Protein AF-A0A0M0T3Y9-F1 (afdb_monomer_lite)

Radius of gyration: 12.48 Å; chains: 1; bounding box: 29×25×34 Å

Secondary structure (DSSP, 8-state):
-EEEEEEEEEETTEEEEEEEEEEE-SSHHHHHHHHHHHHGGGSSS---EEEEEETTEEEEEEEE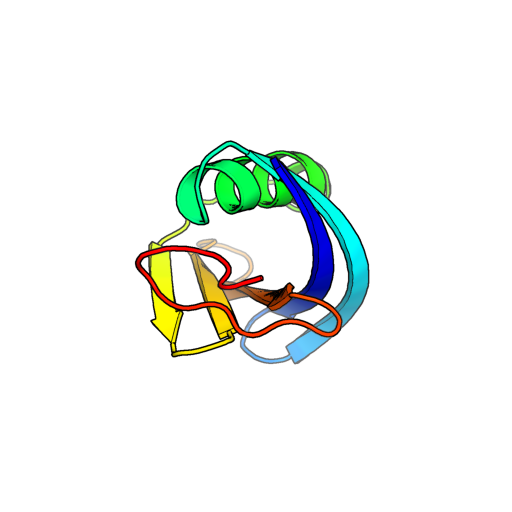TTTEEEEEEEEESSSEEETTEEE-

pLDD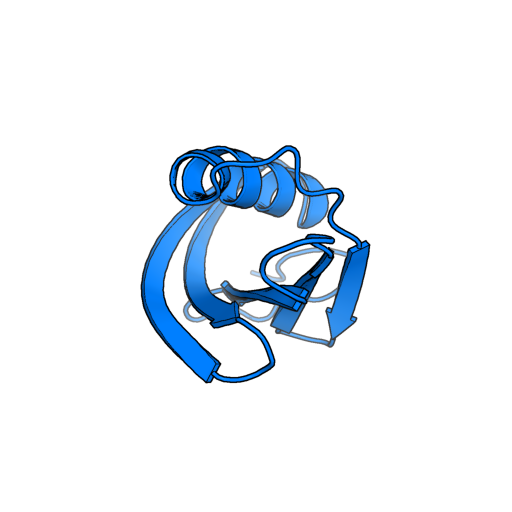T: mean 76.2, std 10.01, range [52.72, 91.0]

Sequence (88 aa):
MKQMMHYVLSNDGNEFERGKIEAIGESVYEMTEYVVERLTSHFGHRLEFDFVDVSNEWTFVAEDEEEGSHTIRFAPEGIHADKFGIEE

Foldseek 3Di:
DKFKKWKWKDFPNHTDDIDIDIFDDPFPVRSVVRVCVVCCVVPPDDFDWDWDWDWQKIKTWGADPVRGIMMMIMGTPPFTAGRGHTDD

Structure (mmCIF, N/CA/C/O backbone):
data_AF-A0A0M0T3Y9-F1
#
_entry.id   AF-A0A0M0T3Y9-F1
#
loop_
_atom_site.group_PDB
_atom_site.id
_atom_site.type_symbol
_atom_site.label_atom_id
_atom_site.label_alt_id
_atom_site.label_comp_id
_atom_site.label_asym_id
_atom_site.label_entity_id
_atom_site.label_seq_id
_atom_site.pdbx_PDB_ins_code
_atom_site.Cartn_x
_atom_site.Cartn_y
_atom_site.Cartn_z
_atom_site.occupancy
_atom_site.B_iso_or_equiv
_atom_site.auth_seq_id
_atom_site.auth_comp_id
_atom_site.auth_asym_id
_atom_site.auth_atom_id
_atom_site.pdbx_PDB_model_num
ATOM 1 N N . MET A 1 1 ? 12.736 3.485 -9.845 1.00 79.94 1 MET A N 1
ATOM 2 C CA . MET A 1 1 ? 11.797 2.976 -10.873 1.00 79.94 1 MET A CA 1
ATOM 3 C C . MET A 1 1 ? 10.436 3.642 -10.690 1.00 79.94 1 MET A C 1
ATOM 5 O O . MET A 1 1 ? 10.217 4.272 -9.659 1.00 79.94 1 MET A O 1
ATOM 9 N N . LYS A 1 2 ? 9.559 3.589 -11.699 1.00 85.50 2 LYS A N 1
ATOM 10 C CA . LYS A 1 2 ? 8.175 4.073 -11.5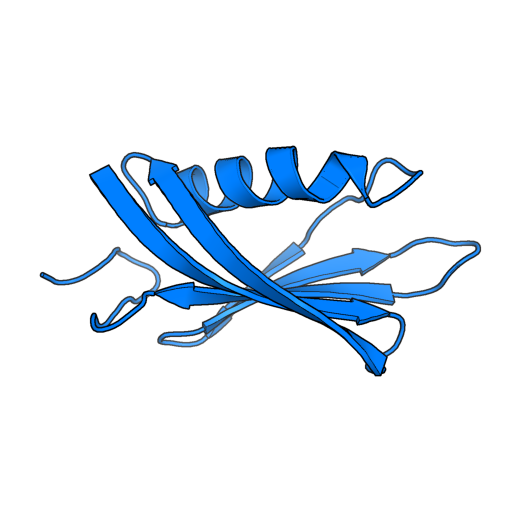98 1.00 85.50 2 LYS A CA 1
ATOM 11 C C . LYS A 1 2 ? 7.233 2.967 -12.044 1.00 85.50 2 LYS A C 1
ATOM 13 O O . LYS A 1 2 ? 7.469 2.407 -13.109 1.00 85.50 2 LYS A O 1
ATOM 18 N N . GLN A 1 3 ? 6.179 2.710 -11.278 1.00 85.00 3 GLN A N 1
ATOM 19 C CA . GLN A 1 3 ? 5.189 1.687 -11.599 1.00 85.00 3 GLN A CA 1
ATOM 20 C C . GLN A 1 3 ? 3.775 2.203 -11.334 1.00 85.00 3 GLN A C 1
ATOM 22 O O . GLN A 1 3 ? 3.514 2.854 -10.324 1.00 85.00 3 GLN A O 1
ATOM 27 N N . MET A 1 4 ? 2.849 1.897 -12.243 1.00 89.81 4 MET A N 1
ATOM 28 C CA . MET A 1 4 ? 1.429 2.112 -11.990 1.00 89.81 4 MET A CA 1
ATOM 29 C C . MET A 1 4 ? 0.904 0.999 -11.086 1.00 89.81 4 MET A C 1
ATOM 31 O O . MET A 1 4 ? 1.086 -0.183 -11.385 1.00 89.81 4 MET A O 1
ATOM 35 N N . MET A 1 5 ? 0.244 1.387 -10.002 1.00 86.00 5 MET A N 1
ATOM 36 C CA . MET A 1 5 ? -0.284 0.491 -8.982 1.00 86.00 5 MET A CA 1
ATOM 37 C C . MET A 1 5 ? -1.800 0.604 -8.932 1.00 86.00 5 MET A C 1
ATOM 39 O O . MET A 1 5 ? -2.342 1.708 -8.937 1.00 86.00 5 MET A O 1
ATOM 43 N N . HIS A 1 6 ? -2.487 -0.523 -8.826 1.00 88.62 6 HIS A N 1
ATOM 44 C CA . HIS A 1 6 ? -3.860 -0.551 -8.341 1.00 88.62 6 HIS A CA 1
ATOM 45 C C . HIS A 1 6 ? -3.847 -0.460 -6.821 1.00 88.62 6 HIS A C 1
ATOM 47 O O . HIS A 1 6 ? -3.008 -1.106 -6.203 1.00 88.62 6 HIS A O 1
ATOM 53 N N . TYR A 1 7 ? -4.775 0.292 -6.227 1.00 87.38 7 TYR A N 1
ATOM 54 C CA . TYR A 1 7 ? -4.974 0.297 -4.779 1.00 87.38 7 TYR A CA 1
ATOM 55 C C . TYR A 1 7 ? -6.439 0.083 -4.398 1.00 87.38 7 TYR A C 1
ATOM 57 O O . TYR A 1 7 ? -7.352 0.441 -5.150 1.00 87.38 7 TYR A O 1
ATOM 65 N N . VAL A 1 8 ? -6.642 -0.470 -3.205 1.00 88.56 8 VAL A N 1
ATOM 66 C CA . VAL A 1 8 ? -7.932 -0.602 -2.528 1.00 88.56 8 VAL A CA 1
ATOM 67 C C . VAL A 1 8 ? -7.762 -0.159 -1.080 1.00 88.56 8 VAL A C 1
ATOM 69 O O . VAL A 1 8 ? -6.871 -0.653 -0.388 1.00 88.56 8 VAL A O 1
ATOM 72 N N . LEU A 1 9 ? -8.623 0.755 -0.634 1.00 87.19 9 LEU A N 1
ATOM 73 C CA . LEU A 1 9 ? -8.729 1.179 0.758 1.00 87.19 9 LEU A CA 1
ATOM 74 C C . LEU A 1 9 ? -9.924 0.500 1.414 1.00 87.19 9 LEU A C 1
ATOM 76 O O . LEU A 1 9 ? -11.035 0.503 0.871 1.00 87.19 9 LEU A O 1
ATOM 80 N N . SER A 1 10 ? -9.697 -0.038 2.604 1.00 86.56 10 SER A N 1
ATOM 81 C CA . SER A 1 10 ? -10.740 -0.623 3.437 1.00 86.56 10 SER A CA 1
ATOM 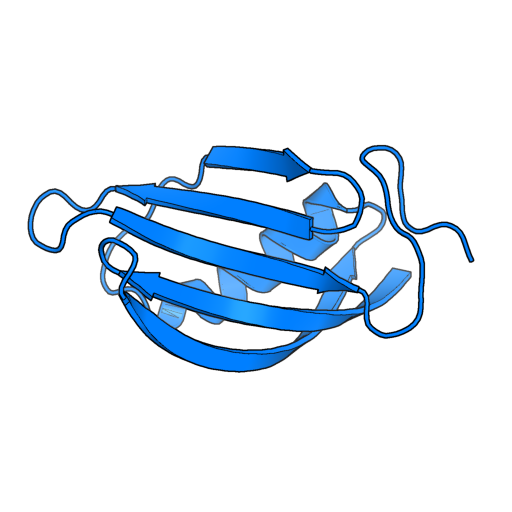82 C C . SER A 1 10 ? -10.611 -0.198 4.894 1.00 86.56 10 SER A C 1
ATOM 84 O O . SER A 1 10 ? -9.507 0.062 5.362 1.00 86.56 10 SER A O 1
ATOM 86 N N . ASN A 1 11 ? -11.738 -0.143 5.597 1.00 86.75 11 ASN A N 1
ATOM 87 C CA . ASN A 1 11 ? -11.825 0.040 7.046 1.00 86.75 11 ASN A CA 1
ATOM 88 C C . ASN A 1 11 ? -12.641 -1.135 7.620 1.00 86.75 11 ASN A C 1
ATOM 90 O O . ASN A 1 11 ? -13.738 -1.422 7.130 1.00 86.75 11 ASN A O 1
ATOM 94 N N . ASP A 1 12 ? -12.064 -1.880 8.563 1.00 84.31 12 ASP A N 1
ATOM 95 C CA . ASP A 1 12 ? -12.630 -3.100 9.155 1.00 84.31 12 ASP A CA 1
ATOM 96 C C . ASP A 1 12 ? -13.137 -4.108 8.105 1.00 84.31 12 ASP A C 1
ATOM 98 O O . ASP A 1 12 ? -14.206 -4.713 8.214 1.00 84.31 12 ASP A O 1
ATOM 102 N N . GLY A 1 13 ? -12.368 -4.257 7.023 1.00 82.62 13 GLY A N 1
ATOM 103 C CA . GLY A 1 13 ? -12.702 -5.127 5.891 1.00 82.62 13 GLY A CA 1
ATOM 104 C C . GLY A 1 13 ? -13.749 -4.565 4.920 1.00 82.62 13 GLY A C 1
ATOM 105 O O . GLY A 1 13 ? -14.034 -5.205 3.908 1.00 82.62 13 GLY A O 1
ATOM 106 N N . ASN A 1 14 ? -14.293 -3.370 5.165 1.00 85.81 14 ASN A N 1
ATOM 107 C CA . ASN A 1 14 ? -15.210 -2.695 4.248 1.00 85.81 14 ASN A CA 1
ATOM 108 C C . ASN A 1 14 ? -14.434 -1.810 3.274 1.00 85.81 14 ASN A C 1
ATOM 110 O O . ASN A 1 14 ? -13.843 -0.806 3.666 1.00 85.81 14 ASN A O 1
ATOM 114 N N . GLU A 1 15 ? -14.450 -2.172 1.994 1.00 89.88 15 GLU A N 1
ATOM 115 C CA . GLU A 1 15 ? -13.842 -1.376 0.927 1.00 89.88 15 GLU A CA 1
ATOM 116 C C . GLU A 1 15 ? -14.642 -0.091 0.686 1.00 89.88 15 GLU A C 1
ATOM 118 O O . GLU A 1 15 ? -15.843 -0.144 0.411 1.00 89.88 15 GLU A O 1
ATOM 123 N N . PHE A 1 16 ? -13.974 1.061 0.741 1.00 87.00 16 PHE A N 1
ATOM 124 C CA . PHE A 1 16 ? -14.613 2.361 0.508 1.00 87.00 16 PHE A CA 1
ATOM 125 C C . PHE A 1 16 ? -13.993 3.140 -0.655 1.00 87.00 16 PHE A C 1
ATOM 127 O O . PHE A 1 16 ? -14.647 4.017 -1.219 1.00 87.00 16 PHE A O 1
ATOM 134 N N . GLU A 1 17 ? -12.770 2.800 -1.069 1.00 87.88 17 GLU A N 1
ATOM 135 C CA . GLU A 1 17 ? -12.106 3.449 -2.196 1.00 87.88 17 GLU A CA 1
ATOM 136 C C . GLU A 1 17 ? -11.240 2.462 -2.980 1.00 87.88 17 GLU A C 1
ATOM 138 O O . GLU A 1 17 ? -10.656 1.531 -2.428 1.00 87.88 17 GLU A O 1
ATOM 143 N N . ARG A 1 18 ? -11.143 2.679 -4.292 1.00 90.94 18 ARG A N 1
ATOM 144 C CA . ARG A 1 18 ? -10.198 1.982 -5.163 1.00 90.94 18 ARG A CA 1
ATOM 145 C C . ARG A 1 18 ? -9.769 2.884 -6.303 1.00 90.94 18 ARG A C 1
ATOM 147 O O . ARG A 1 18 ? -10.575 3.664 -6.816 1.00 90.94 18 ARG A O 1
ATOM 154 N N . GLY A 1 19 ? -8.542 2.710 -6.763 1.00 90.12 19 GLY A N 1
ATOM 155 C CA . GLY A 1 19 ? -8.017 3.538 -7.834 1.00 90.12 19 GLY A CA 1
ATOM 156 C C . GLY A 1 19 ? -6.695 3.046 -8.388 1.00 90.12 19 GLY A C 1
ATOM 157 O O . GLY A 1 19 ? -6.291 1.898 -8.191 1.00 90.12 19 GLY A O 1
ATOM 158 N N . LYS A 1 20 ? -6.050 3.942 -9.130 1.00 91.00 20 LYS A N 1
ATOM 159 C CA . LYS A 1 20 ? -4.703 3.758 -9.655 1.00 91.00 20 LYS A CA 1
ATOM 160 C C . LYS A 1 20 ? -3.808 4.880 -9.154 1.00 91.00 20 LYS A C 1
ATOM 162 O O . LYS A 1 20 ? -4.250 6.027 -9.110 1.00 91.00 20 LYS A O 1
ATOM 167 N N . ILE A 1 21 ? -2.566 4.561 -8.820 1.00 87.69 21 ILE A N 1
ATOM 168 C CA . ILE A 1 21 ? -1.580 5.529 -8.347 1.00 87.69 21 ILE A CA 1
ATOM 169 C C . ILE A 1 21 ? -0.202 5.221 -8.940 1.00 87.69 21 ILE A C 1
ATOM 171 O O . ILE A 1 21 ? 0.207 4.066 -9.022 1.00 87.69 21 ILE A O 1
ATOM 175 N N . GLU A 1 22 ? 0.514 6.258 -9.381 1.00 90.88 22 GLU A N 1
ATOM 176 C CA . GLU A 1 22 ? 1.926 6.124 -9.759 1.00 90.88 22 GLU A CA 1
ATOM 177 C C . GLU A 1 22 ? 2.756 6.006 -8.477 1.00 90.88 22 GLU A C 1
ATOM 179 O O . GLU A 1 22 ? 2.757 6.938 -7.669 1.00 90.88 22 GLU A O 1
ATOM 184 N N . ALA A 1 23 ? 3.455 4.883 -8.316 1.00 86.69 23 ALA A N 1
ATOM 185 C CA . ALA A 1 23 ? 4.417 4.637 -7.252 1.00 86.69 23 ALA A CA 1
ATOM 186 C C . ALA A 1 23 ? 5.846 4.846 -7.767 1.00 86.69 23 ALA A C 1
ATOM 188 O O . ALA A 1 23 ? 6.177 4.458 -8.893 1.00 86.69 23 ALA A O 1
ATOM 189 N N . ILE A 1 24 ? 6.694 5.476 -6.955 1.00 87.31 24 ILE A N 1
ATOM 190 C CA . ILE A 1 24 ? 8.079 5.793 -7.312 1.00 87.31 24 ILE A CA 1
ATOM 191 C C . ILE A 1 24 ? 9.000 5.278 -6.212 1.00 87.31 24 ILE A C 1
ATOM 193 O O . ILE A 1 24 ? 8.801 5.603 -5.051 1.00 87.31 24 ILE A O 1
ATOM 197 N N . GLY A 1 25 ? 10.013 4.503 -6.591 1.00 83.44 25 GLY A N 1
ATOM 198 C CA . GLY A 1 25 ? 10.998 3.948 -5.663 1.00 83.44 25 GLY A CA 1
ATOM 199 C C . GLY A 1 25 ? 11.953 2.988 -6.362 1.00 83.44 25 GLY A C 1
ATOM 200 O O . GLY A 1 25 ? 11.701 2.547 -7.487 1.00 83.44 25 GLY A O 1
ATOM 201 N N . GLU A 1 26 ? 13.091 2.707 -5.747 1.00 78.69 26 GLU A N 1
ATOM 202 C CA . GLU A 1 26 ? 14.086 1.743 -6.230 1.00 78.69 26 GLU A CA 1
ATOM 203 C C . GLU A 1 26 ? 13.760 0.305 -5.804 1.00 78.69 26 GLU A C 1
ATOM 205 O O . GLU A 1 26 ? 14.280 -0.643 -6.386 1.00 78.69 26 GLU A O 1
ATOM 210 N N . SER A 1 27 ? 12.845 0.141 -4.846 1.00 76.50 27 SER A N 1
ATOM 211 C CA . SER A 1 27 ? 12.342 -1.143 -4.360 1.00 76.50 27 SER A CA 1
ATOM 212 C C . SER A 1 27 ? 10.827 -1.104 -4.150 1.00 76.50 27 SER A C 1
ATOM 214 O O . SER A 1 27 ? 10.217 -0.032 -4.131 1.00 76.50 27 SER A O 1
ATOM 216 N N . VAL A 1 28 ? 10.217 -2.278 -3.962 1.00 72.44 28 VAL A N 1
ATOM 217 C CA . VAL A 1 28 ? 8.807 -2.405 -3.552 1.00 72.44 28 VAL A CA 1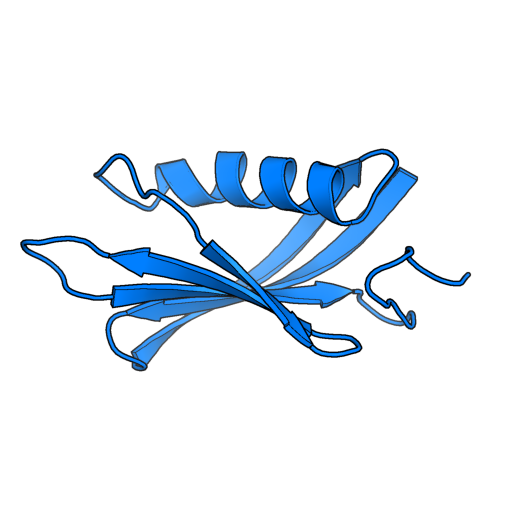
ATOM 218 C C . VAL A 1 28 ? 8.551 -1.611 -2.282 1.00 72.44 28 VAL A C 1
ATOM 220 O O . VAL A 1 28 ? 7.591 -0.855 -2.232 1.00 72.44 28 VAL A O 1
ATOM 223 N N . TYR A 1 29 ? 9.439 -1.729 -1.296 1.00 74.00 29 TYR A N 1
ATOM 224 C CA . TYR A 1 29 ? 9.339 -1.015 -0.028 1.00 74.00 29 TYR A CA 1
ATOM 225 C C . TYR A 1 29 ? 9.314 0.511 -0.221 1.00 74.00 29 TYR A C 1
ATOM 227 O O . TYR A 1 29 ? 8.432 1.181 0.301 1.00 74.00 29 TYR A O 1
ATOM 235 N N . GLU A 1 30 ? 10.197 1.069 -1.051 1.00 79.12 30 GLU A N 1
ATOM 236 C CA . GLU A 1 30 ? 10.196 2.518 -1.313 1.00 79.12 30 GLU A CA 1
ATOM 237 C C . GLU A 1 30 ? 8.965 2.977 -2.105 1.00 79.12 30 GLU A C 1
ATOM 239 O O . GLU A 1 30 ? 8.350 3.991 -1.783 1.00 79.12 30 GLU A O 1
ATOM 244 N N . MET A 1 31 ? 8.573 2.216 -3.133 1.00 79.69 31 MET A N 1
ATOM 245 C CA . MET A 1 31 ? 7.352 2.488 -3.905 1.00 79.69 31 MET A CA 1
ATOM 246 C C . MET A 1 31 ? 6.111 2.478 -3.013 1.00 79.69 31 MET A C 1
ATOM 248 O O . MET A 1 31 ? 5.155 3.218 -3.234 1.00 79.69 31 MET A O 1
ATOM 252 N N . THR A 1 32 ? 6.155 1.642 -1.995 1.00 73.75 32 THR A N 1
ATOM 253 C CA . THR A 1 32 ? 5.113 1.477 -1.006 1.00 73.75 32 THR A CA 1
ATOM 254 C C . THR A 1 32 ? 5.058 2.632 -0.019 1.00 73.75 32 THR A C 1
ATOM 256 O O . THR A 1 32 ? 3.992 3.224 0.127 1.00 73.75 32 THR A O 1
ATOM 259 N N . GLU A 1 33 ? 6.181 2.997 0.611 1.00 77.75 33 GLU A N 1
ATOM 260 C CA . GLU A 1 33 ? 6.259 4.176 1.486 1.00 77.75 33 GLU A CA 1
ATOM 261 C C . GLU A 1 33 ? 5.743 5.414 0.750 1.00 77.75 33 GLU A C 1
ATOM 263 O O . GLU A 1 33 ? 4.910 6.154 1.267 1.00 77.75 33 GLU A O 1
ATOM 268 N N . TYR A 1 34 ? 6.133 5.565 -0.515 1.00 84.06 34 TYR A N 1
ATOM 269 C CA . TYR A 1 34 ? 5.675 6.646 -1.374 1.00 84.06 34 TYR A CA 1
ATOM 270 C C . TYR A 1 34 ? 4.152 6.674 -1.593 1.00 84.06 34 TYR A C 1
ATOM 272 O O . TYR A 1 34 ? 3.537 7.744 -1.615 1.00 84.06 34 TYR A O 1
ATOM 280 N N . VAL A 1 35 ? 3.522 5.513 -1.797 1.00 80.00 35 VAL A N 1
ATOM 281 C CA . VAL A 1 35 ? 2.061 5.406 -1.954 1.00 80.00 35 VAL A CA 1
ATOM 282 C C . VAL A 1 35 ? 1.361 5.707 -0.635 1.00 80.00 35 VAL A C 1
ATOM 284 O O . VAL A 1 35 ? 0.406 6.485 -0.620 1.00 80.00 35 VAL A O 1
ATOM 287 N N . VAL A 1 36 ? 1.862 5.145 0.464 1.00 77.12 36 VAL A N 1
ATOM 288 C CA . VAL A 1 36 ? 1.338 5.388 1.807 1.00 77.12 36 VAL A CA 1
ATOM 289 C C . VAL A 1 36 ? 1.394 6.877 2.131 1.00 77.12 36 VAL A C 1
ATOM 291 O O . VAL A 1 36 ? 0.360 7.435 2.462 1.00 77.12 36 VAL A O 1
ATOM 294 N N . GLU A 1 37 ? 2.519 7.565 1.930 1.00 80.19 37 GLU A N 1
ATOM 295 C CA . GLU A 1 37 ? 2.653 9.014 2.165 1.00 80.19 37 GLU A CA 1
ATOM 296 C C . GLU A 1 37 ? 1.656 9.881 1.382 1.00 80.19 37 GLU A C 1
ATOM 298 O O . GLU A 1 37 ? 1.322 10.994 1.791 1.00 80.19 37 GLU A O 1
ATOM 303 N N . ARG A 1 38 ? 1.178 9.407 0.230 1.00 80.94 38 ARG A N 1
ATOM 304 C CA . ARG A 1 38 ? 0.164 10.126 -0.549 1.00 80.94 38 ARG A CA 1
ATOM 305 C C . ARG A 1 38 ? -1.243 9.847 -0.060 1.00 80.94 38 ARG A C 1
ATOM 307 O O . ARG A 1 38 ? -2.073 10.757 -0.029 1.00 80.94 38 ARG A O 1
ATOM 314 N N . LEU A 1 39 ? -1.497 8.605 0.329 1.00 76.62 39 LEU A N 1
ATOM 315 C CA . LEU A 1 39 ? -2.792 8.170 0.830 1.00 76.62 39 LEU A CA 1
ATOM 316 C C . LEU A 1 39 ? -2.991 8.553 2.305 1.00 76.62 39 LEU A C 1
ATOM 318 O O . LEU A 1 39 ? -4.127 8.747 2.708 1.00 76.62 39 LEU A O 1
ATOM 322 N N . THR A 1 40 ? -1.931 8.773 3.090 1.00 70.31 40 THR A N 1
ATOM 323 C CA . THR A 1 40 ? -1.985 9.222 4.499 1.00 70.31 40 THR A CA 1
ATOM 324 C C . THR A 1 40 ? -2.734 10.527 4.681 1.00 70.31 40 THR A C 1
ATOM 326 O O . THR A 1 40 ? -3.363 10.704 5.709 1.00 70.31 40 THR A O 1
ATOM 329 N N . SER A 1 41 ? -2.770 11.414 3.683 1.00 67.19 41 SER A N 1
ATOM 330 C CA . SER A 1 41 ? -3.618 12.614 3.744 1.00 67.19 41 SER A CA 1
ATOM 331 C C . SER A 1 41 ? -5.125 12.315 3.846 1.00 67.19 41 SER A C 1
ATOM 333 O O . SER A 1 41 ? -5.885 13.174 4.291 1.00 67.19 41 SER A O 1
ATOM 335 N N . HIS A 1 42 ? -5.553 11.105 3.471 1.00 65.44 42 HIS A N 1
ATOM 336 C CA . HIS A 1 42 ? -6.923 10.616 3.633 1.00 65.44 42 HIS A CA 1
ATOM 337 C C . HIS A 1 42 ? -7.188 10.025 5.022 1.00 65.44 42 HIS A C 1
ATOM 339 O O . HIS A 1 42 ? -8.347 9.841 5.387 1.00 65.44 42 HIS A O 1
ATOM 345 N N . PHE A 1 43 ? -6.141 9.738 5.793 1.00 66.12 43 PHE A N 1
ATOM 346 C CA . PHE A 1 43 ? -6.240 9.149 7.118 1.00 66.12 43 PHE A CA 1
ATOM 347 C C . PHE A 1 43 ? -5.887 10.223 8.154 1.00 66.12 43 PHE A C 1
ATOM 349 O O . PHE A 1 43 ? -4.783 10.759 8.170 1.00 66.12 43 PHE A O 1
ATOM 356 N N . GLY A 1 44 ? -6.852 10.604 8.995 1.00 55.22 44 GLY A N 1
ATOM 357 C CA . GLY A 1 44 ? -6.709 11.735 9.924 1.00 55.22 44 GLY A CA 1
ATOM 358 C C . GLY A 1 44 ? -5.626 11.553 10.995 1.00 55.22 44 GLY A C 1
ATOM 359 O O . GLY A 1 44 ? -5.210 12.534 11.618 1.00 55.22 44 GLY A O 1
ATOM 360 N N . HIS A 1 45 ? -5.144 10.323 11.184 1.00 58.38 45 HIS A N 1
ATOM 361 C CA . HIS A 1 45 ? -4.250 9.930 12.264 1.00 58.38 45 HIS A CA 1
ATOM 362 C C . HIS A 1 45 ? -2.939 9.324 11.758 1.00 58.38 45 HIS A C 1
ATOM 364 O O . HIS A 1 45 ? -2.783 8.929 10.602 1.00 58.38 45 HIS A O 1
ATOM 370 N N . ARG A 1 46 ? -1.948 9.304 12.654 1.00 55.97 46 ARG A N 1
ATOM 371 C CA . ARG A 1 46 ? -0.605 8.781 12.404 1.00 55.97 46 ARG A CA 1
ATOM 372 C C . ARG A 1 46 ? -0.667 7.254 12.393 1.00 55.97 46 ARG A C 1
ATOM 374 O O . ARG A 1 46 ? -0.366 6.616 13.390 1.00 55.97 46 ARG A O 1
ATOM 381 N N . LEU A 1 47 ? -1.096 6.714 11.262 1.00 61.56 47 LEU A N 1
ATOM 382 C CA . LEU A 1 47 ? -1.182 5.286 11.009 1.00 61.56 47 LEU A CA 1
ATOM 383 C C . LEU A 1 47 ? 0.225 4.664 11.008 1.00 61.56 47 LEU A C 1
ATOM 385 O O . LEU A 1 47 ? 1.089 5.059 10.221 1.00 61.56 47 LEU A O 1
ATOM 389 N N . GLU A 1 48 ? 0.461 3.716 11.915 1.00 59.84 48 GLU A N 1
ATOM 390 C CA . GLU A 1 48 ? 1.608 2.809 11.858 1.00 59.84 48 GLU A CA 1
ATOM 391 C C . GLU A 1 48 ? 1.210 1.627 10.982 1.00 59.84 48 GLU A C 1
ATOM 393 O O . GLU A 1 48 ? 0.227 0.949 11.262 1.00 59.84 48 GLU A O 1
ATOM 398 N N . PHE A 1 49 ? 1.923 1.438 9.875 1.00 63.62 49 PHE A N 1
ATOM 399 C CA . PHE A 1 49 ? 1.537 0.480 8.855 1.00 63.62 49 PHE A CA 1
ATOM 400 C C . PHE A 1 49 ? 2.429 -0.764 8.900 1.00 63.62 49 PHE A C 1
ATOM 402 O O . PHE A 1 49 ? 3.636 -0.671 8.674 1.00 63.62 49 PHE A O 1
ATOM 409 N N . ASP A 1 50 ? 1.828 -1.932 9.120 1.00 63.78 50 ASP A N 1
ATOM 410 C CA . ASP A 1 50 ? 2.510 -3.223 9.025 1.00 63.78 50 ASP A CA 1
ATOM 411 C C . ASP A 1 50 ? 2.473 -3.760 7.591 1.00 63.78 50 ASP A C 1
ATOM 413 O O . ASP A 1 50 ? 1.408 -3.848 6.978 1.00 63.78 50 ASP A O 1
ATOM 417 N N . PHE A 1 51 ? 3.636 -4.148 7.059 1.00 63.91 51 PHE A N 1
ATOM 418 C CA . PHE A 1 51 ? 3.759 -4.739 5.725 1.00 63.91 51 PHE A CA 1
ATOM 419 C C . PHE A 1 51 ? 3.458 -6.237 5.746 1.00 63.91 51 PHE A C 1
ATOM 421 O O . PHE A 1 51 ? 4.154 -7.017 6.401 1.00 63.91 51 PHE A O 1
ATOM 428 N N . VAL A 1 52 ? 2.481 -6.653 4.943 1.00 65.56 52 VAL A N 1
ATOM 429 C CA . VAL A 1 52 ? 2.206 -8.060 4.654 1.00 65.56 52 VAL A CA 1
ATOM 430 C C . VAL A 1 52 ? 2.563 -8.352 3.199 1.00 65.56 52 VAL A C 1
ATOM 432 O O . VAL A 1 52 ? 1.951 -7.832 2.262 1.00 65.56 52 VAL A O 1
ATOM 435 N N . ASP A 1 53 ? 3.564 -9.211 3.032 1.00 65.44 53 ASP A N 1
ATOM 436 C CA . ASP A 1 53 ? 4.044 -9.697 1.742 1.00 65.44 53 ASP A CA 1
ATOM 437 C C . ASP A 1 53 ? 3.201 -10.887 1.262 1.00 65.44 53 ASP A C 1
ATOM 439 O O . ASP A 1 53 ? 3.264 -11.984 1.828 1.00 65.44 53 ASP A O 1
ATOM 443 N N . VAL A 1 54 ? 2.419 -10.675 0.203 1.00 59.75 54 VAL A N 1
ATOM 444 C CA . VAL A 1 54 ? 1.766 -11.739 -0.562 1.00 59.75 54 VAL A CA 1
ATOM 445 C C . VAL A 1 54 ? 2.239 -11.602 -2.010 1.00 59.75 54 VAL A C 1
ATOM 447 O O . VAL A 1 54 ? 2.280 -10.508 -2.562 1.00 59.75 54 VAL A O 1
ATOM 450 N N . SER A 1 55 ? 2.643 -12.697 -2.659 1.00 64.06 55 SER A N 1
ATOM 451 C CA . SER A 1 55 ? 3.111 -12.639 -4.053 1.00 64.06 55 SER A CA 1
ATOM 452 C C . SER A 1 55 ? 2.085 -11.910 -4.946 1.00 64.06 55 SER A C 1
ATOM 454 O O . SER A 1 55 ? 0.944 -12.361 -5.031 1.00 64.06 55 SER A O 1
ATOM 456 N N . ASN A 1 56 ? 2.497 -10.827 -5.624 1.00 67.50 56 ASN A N 1
ATOM 457 C CA . ASN A 1 56 ? 1.694 -9.875 -6.423 1.00 67.50 56 ASN A CA 1
ATOM 458 C C . ASN A 1 56 ? 0.744 -8.913 -5.705 1.00 67.50 56 ASN A C 1
ATOM 460 O O . ASN A 1 56 ? 0.159 -8.060 -6.376 1.00 67.50 56 ASN A O 1
ATOM 464 N N . GLU A 1 57 ? 0.550 -9.028 -4.398 1.00 74.00 57 GLU A N 1
ATOM 465 C CA . GLU A 1 57 ? -0.340 -8.140 -3.657 1.00 74.00 57 GLU A CA 1
ATOM 466 C C . GLU A 1 57 ? 0.302 -7.760 -2.333 1.00 74.00 57 GLU A C 1
ATOM 468 O O . GLU A 1 57 ? 0.604 -8.587 -1.478 1.00 74.00 57 GLU A O 1
ATOM 473 N N . TRP A 1 58 ? 0.477 -6.468 -2.143 1.00 77.94 58 TRP A N 1
ATOM 474 C CA . TRP A 1 58 ? 1.059 -5.924 -0.938 1.00 77.94 58 TRP A CA 1
ATOM 475 C C . TRP A 1 58 ? -0.047 -5.317 -0.102 1.00 77.94 58 TRP A C 1
ATOM 477 O O . TRP A 1 58 ? -0.862 -4.537 -0.597 1.00 77.94 58 TRP A O 1
ATOM 487 N N . THR A 1 59 ? -0.101 -5.716 1.163 1.00 76.00 59 THR A N 1
ATOM 488 C CA . THR A 1 59 ? -1.143 -5.272 2.084 1.00 76.00 59 THR A CA 1
ATOM 489 C C . THR A 1 59 ? -0.510 -4.534 3.242 1.00 76.00 59 THR A C 1
ATOM 491 O O . THR A 1 59 ? 0.461 -5.007 3.826 1.00 76.00 59 THR A O 1
ATOM 494 N N . PHE A 1 60 ? -1.084 -3.388 3.577 1.00 76.62 60 PHE A N 1
ATOM 495 C CA . PHE A 1 60 ? -0.712 -2.598 4.734 1.00 76.62 60 PHE A CA 1
ATOM 496 C C . PHE A 1 60 ? -1.884 -2.465 5.652 1.00 76.62 60 PHE A C 1
ATOM 498 O O . PHE A 1 60 ? -2.973 -2.126 5.199 1.00 76.62 60 PHE A O 1
ATOM 505 N N . VAL A 1 61 ? -1.639 -2.704 6.927 1.00 75.50 61 VAL A N 1
ATOM 506 C CA . VAL A 1 61 ? -2.649 -2.590 7.965 1.00 75.50 61 VAL A CA 1
ATOM 507 C C . VAL A 1 61 ? -2.192 -1.519 8.928 1.00 75.50 61 VAL A C 1
ATOM 509 O O . VAL A 1 61 ? -1.044 -1.543 9.356 1.00 75.50 61 VAL A O 1
ATOM 512 N N . ALA A 1 62 ? -3.078 -0.590 9.245 1.00 75.69 62 ALA A N 1
ATOM 513 C CA . ALA A 1 62 ? -2.883 0.350 10.325 1.00 75.69 62 ALA A CA 1
ATOM 514 C C . ALA A 1 62 ? -4.086 0.321 11.253 1.00 75.69 62 ALA A C 1
ATOM 516 O O . ALA A 1 62 ? -5.230 0.285 10.803 1.00 75.69 62 ALA A O 1
ATOM 517 N N . GLU A 1 63 ? -3.817 0.316 12.547 1.00 72.69 63 GLU A N 1
ATOM 518 C CA . GLU A 1 63 ? -4.850 0.290 13.572 1.00 72.69 63 GLU A CA 1
ATOM 519 C C . GLU A 1 63 ? -5.089 1.707 14.089 1.00 72.69 63 GLU A C 1
ATOM 521 O O . GLU A 1 63 ? -4.156 2.410 14.479 1.00 72.69 63 GLU A O 1
ATOM 526 N N . ASP A 1 64 ? -6.351 2.119 14.077 1.00 71.88 64 ASP A N 1
ATOM 527 C CA . ASP A 1 64 ? -6.832 3.325 14.729 1.00 71.88 64 ASP A CA 1
ATOM 528 C C . ASP A 1 64 ? -7.676 2.918 15.947 1.00 71.88 64 ASP A C 1
ATOM 530 O O . ASP A 1 64 ? -8.584 2.087 15.843 1.00 71.88 64 ASP A O 1
ATOM 534 N N . GLU A 1 65 ? -7.362 3.468 17.124 1.00 69.50 65 GLU A N 1
ATOM 535 C CA . GLU A 1 65 ? -8.066 3.128 18.370 1.00 69.50 65 GLU A CA 1
ATOM 536 C C . GLU A 1 65 ? -9.544 3.566 18.360 1.00 69.50 65 GLU A C 1
ATOM 538 O O . GLU A 1 65 ? -10.352 2.996 19.098 1.00 69.50 65 GLU A O 1
ATOM 543 N N . GLU A 1 66 ? -9.907 4.562 17.547 1.00 72.12 66 GLU A N 1
ATOM 544 C CA . GLU A 1 66 ? -11.259 5.118 17.456 1.00 72.12 66 GLU A CA 1
ATOM 545 C C . GLU A 1 66 ? -12.028 4.595 16.232 1.00 72.12 66 GLU A C 1
ATOM 547 O O . GLU A 1 66 ? -13.234 4.346 16.334 1.00 72.12 66 GLU A O 1
ATOM 552 N N . GLU A 1 67 ? -11.351 4.409 15.094 1.00 70.31 67 GLU A N 1
ATOM 553 C CA . GLU A 1 67 ? -11.976 4.067 13.804 1.00 70.31 67 GLU A CA 1
ATOM 554 C C . GLU A 1 67 ? -11.744 2.621 13.331 1.00 70.31 67 GLU A C 1
ATOM 556 O O . GLU A 1 67 ? -12.312 2.225 12.312 1.00 70.31 67 GLU A O 1
ATOM 561 N N . GLY A 1 68 ? -10.976 1.813 14.066 1.00 77.56 68 GLY A N 1
ATOM 562 C CA . GLY A 1 68 ? -10.730 0.409 13.733 1.00 77.56 68 GLY A CA 1
ATOM 563 C C . GLY A 1 68 ? -9.538 0.203 12.796 1.00 77.56 68 GLY A C 1
ATOM 564 O O . GLY A 1 68 ? -8.611 1.008 12.727 1.00 77.56 68 GLY A O 1
ATOM 565 N N . SER A 1 69 ? -9.509 -0.925 12.087 1.00 81.75 69 SER A N 1
ATOM 566 C CA . SER A 1 69 ? -8.373 -1.299 11.243 1.00 81.75 69 SER A CA 1
ATOM 567 C C . SER A 1 69 ? -8.522 -0.748 9.827 1.00 81.75 69 SER A C 1
ATOM 569 O O . SER A 1 69 ? -9.408 -1.143 9.066 1.00 81.75 69 SER A O 1
ATOM 571 N N . HIS A 1 70 ? -7.611 0.131 9.430 1.00 82.12 70 HIS A N 1
ATOM 572 C CA . HIS A 1 70 ? -7.459 0.578 8.055 1.00 82.12 70 HIS A CA 1
ATOM 573 C C . HIS A 1 70 ? -6.529 -0.363 7.302 1.00 82.12 70 HIS A C 1
ATOM 575 O O . HIS A 1 70 ? -5.476 -0.760 7.790 1.00 82.12 70 HIS A O 1
ATOM 581 N N . THR A 1 71 ? -6.902 -0.724 6.081 1.00 83.62 71 THR A N 1
ATOM 582 C CA . THR A 1 71 ? -6.073 -1.562 5.219 1.00 83.62 71 THR A CA 1
ATOM 583 C C . THR A 1 71 ? -5.922 -0.934 3.842 1.00 83.62 71 THR A C 1
ATOM 585 O O . THR A 1 71 ? -6.909 -0.529 3.226 1.00 83.62 71 THR A O 1
ATOM 588 N N . ILE A 1 72 ? -4.686 -0.887 3.350 1.00 83.50 72 ILE A N 1
ATOM 589 C CA . ILE A 1 72 ? -4.329 -0.487 1.990 1.00 83.50 72 ILE A CA 1
ATOM 590 C C . ILE A 1 72 ? -3.778 -1.719 1.283 1.00 83.50 72 ILE A C 1
ATOM 592 O O . ILE A 1 72 ? -2.720 -2.224 1.644 1.00 83.50 72 ILE A O 1
ATOM 596 N N . ARG A 1 73 ? -4.482 -2.201 0.262 1.00 85.38 73 ARG A N 1
ATOM 597 C CA . ARG A 1 73 ? -3.970 -3.240 -0.639 1.00 85.38 73 ARG A CA 1
ATOM 598 C C . ARG A 1 73 ? -3.516 -2.604 -1.926 1.00 85.38 73 ARG A C 1
ATOM 600 O O . ARG A 1 73 ? -4.247 -1.777 -2.469 1.00 85.38 73 ARG A O 1
ATOM 607 N N . PHE A 1 74 ? -2.364 -3.005 -2.440 1.00 83.94 74 PHE A N 1
ATOM 608 C CA . PHE A 1 74 ? -1.914 -2.550 -3.740 1.00 83.94 74 PHE A CA 1
ATOM 609 C C . PHE A 1 74 ? -1.154 -3.617 -4.521 1.00 83.94 74 PHE A C 1
ATOM 611 O O . PHE A 1 74 ? -0.466 -4.471 -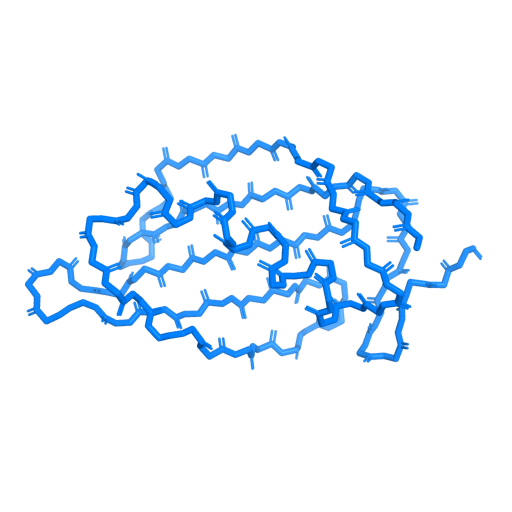3.969 1.00 83.94 74 PHE A O 1
ATOM 618 N N . ALA A 1 75 ? -1.309 -3.553 -5.839 1.00 85.00 75 ALA A N 1
ATOM 619 C CA . ALA A 1 75 ? -0.767 -4.521 -6.781 1.00 85.00 75 ALA A CA 1
ATOM 620 C C . ALA A 1 75 ? -0.271 -3.801 -8.044 1.00 85.00 75 ALA A C 1
ATOM 622 O O . ALA A 1 75 ? -0.911 -2.837 -8.484 1.00 85.00 75 ALA A O 1
ATOM 623 N N . PRO A 1 76 ? 0.854 -4.228 -8.640 1.00 83.12 76 PRO A N 1
ATOM 624 C CA . PRO A 1 76 ? 1.360 -3.635 -9.872 1.00 83.12 76 PRO A CA 1
ATOM 625 C C . PRO A 1 76 ? 0.393 -3.863 -11.037 1.00 83.12 76 PRO A C 1
ATOM 627 O O . PRO A 1 76 ? -0.171 -4.942 -11.218 1.00 83.12 76 PRO A O 1
ATOM 630 N N . GLU A 1 77 ? 0.195 -2.837 -11.863 1.00 84.69 77 GLU A N 1
ATOM 631 C CA . GLU A 1 77 ? -0.571 -2.969 -13.099 1.00 84.69 77 GLU A CA 1
ATOM 632 C C . GLU A 1 77 ? 0.258 -3.677 -14.178 1.00 84.69 77 GLU A C 1
ATOM 634 O O . GLU A 1 77 ? 1.265 -3.152 -14.650 1.00 84.69 77 GLU A O 1
ATOM 639 N N . GLY A 1 78 ? -0.218 -4.848 -14.609 1.00 76.75 78 GLY A N 1
ATOM 640 C CA . GLY A 1 78 ? 0.264 -5.529 -15.813 1.00 76.75 78 GLY A CA 1
ATOM 641 C C . GLY A 1 78 ? 1.621 -6.225 -15.691 1.00 76.75 78 GLY A C 1
ATOM 642 O O . GLY A 1 78 ? 2.119 -6.697 -16.710 1.00 76.75 78 GLY A O 1
ATOM 643 N N . ILE A 1 79 ? 2.200 -6.302 -14.490 1.00 72.94 79 ILE A N 1
ATOM 644 C CA . ILE A 1 79 ? 3.532 -6.876 -14.242 1.00 72.94 79 ILE A CA 1
ATOM 645 C C . ILE A 1 79 ? 3.495 -7.766 -12.990 1.00 72.94 79 ILE A C 1
ATOM 647 O O . ILE A 1 79 ? 2.665 -7.552 -12.107 1.00 72.94 79 ILE A O 1
ATOM 651 N N . HIS A 1 80 ? 4.357 -8.785 -12.930 1.00 71.25 80 HIS A N 1
ATOM 652 C CA . HIS A 1 80 ? 4.553 -9.610 -11.736 1.00 71.25 80 HIS A CA 1
ATOM 653 C C . HIS A 1 80 ? 5.464 -8.889 -10.742 1.00 71.25 80 HIS A C 1
ATOM 655 O O . HIS A 1 80 ? 6.479 -8.310 -11.128 1.00 71.25 80 HIS A O 1
ATOM 661 N N . ALA A 1 81 ? 5.138 -8.950 -9.456 1.00 67.00 81 ALA A N 1
ATOM 662 C CA . ALA A 1 81 ? 6.062 -8.490 -8.437 1.00 67.00 81 ALA A CA 1
ATOM 663 C C . ALA A 1 81 ? 6.042 -9.389 -7.208 1.00 67.00 81 ALA A C 1
ATOM 665 O O . ALA A 1 81 ? 4.994 -9.870 -6.765 1.00 67.00 81 ALA A O 1
ATOM 666 N N . ASP A 1 82 ? 7.227 -9.595 -6.657 1.00 67.12 82 ASP A N 1
ATOM 667 C CA . ASP A 1 82 ? 7.451 -10.335 -5.433 1.00 67.12 82 ASP A CA 1
ATOM 668 C C . ASP A 1 82 ? 8.164 -9.449 -4.402 1.00 67.12 82 ASP A C 1
ATOM 670 O O . ASP A 1 82 ? 8.358 -8.244 -4.580 1.00 67.12 82 ASP A O 1
ATOM 674 N N . LYS A 1 83 ? 8.548 -10.051 -3.281 1.00 59.47 83 LYS A N 1
ATOM 675 C CA . LYS A 1 83 ? 9.232 -9.359 -2.187 1.00 59.47 83 LYS A CA 1
ATOM 676 C C . LYS A 1 83 ? 10.621 -8.826 -2.526 1.00 59.47 83 LYS A C 1
ATOM 678 O O . LYS A 1 83 ? 11.161 -8.022 -1.770 1.00 59.47 83 LYS A O 1
ATOM 683 N N . PHE A 1 84 ? 11.235 -9.323 -3.595 1.00 63.16 84 PHE A N 1
ATOM 684 C CA . PHE A 1 84 ? 12.556 -8.910 -4.049 1.00 63.16 84 PHE A CA 1
ATOM 685 C C . PHE A 1 84 ? 12.476 -7.792 -5.087 1.00 63.16 84 PHE A C 1
ATOM 687 O O . PHE A 1 84 ? 13.448 -7.052 -5.242 1.00 63.16 84 PHE A O 1
ATOM 694 N N . GLY A 1 85 ? 11.338 -7.622 -5.759 1.00 62.00 85 GLY A N 1
ATOM 695 C CA . GLY A 1 85 ? 11.165 -6.552 -6.727 1.00 62.00 85 GLY A CA 1
ATOM 696 C C . GLY A 1 85 ? 9.995 -6.755 -7.678 1.00 62.00 85 GLY A C 1
ATOM 697 O O . GLY A 1 85 ? 9.220 -7.702 -7.585 1.00 62.00 85 GLY A O 1
ATOM 698 N N . ILE A 1 86 ? 9.894 -5.828 -8.623 1.00 65.94 86 ILE A N 1
ATOM 699 C CA . ILE A 1 86 ? 9.067 -5.983 -9.818 1.00 65.94 86 ILE A CA 1
ATOM 700 C C . ILE A 1 86 ? 9.947 -6.687 -10.856 1.00 65.94 86 ILE A C 1
ATOM 702 O O . ILE A 1 86 ? 11.024 -6.177 -11.172 1.00 65.94 86 ILE A O 1
ATOM 706 N N . GLU A 1 87 ? 9.523 -7.848 -11.354 1.00 62.72 87 GLU A N 1
ATOM 707 C CA . GLU A 1 87 ? 10.198 -8.513 -12.474 1.00 62.72 87 GLU A CA 1
ATOM 708 C C . GLU A 1 87 ? 9.619 -7.959 -13.784 1.00 62.72 87 GLU A C 1
ATOM 710 O O . GLU A 1 87 ? 8.426 -8.125 -14.036 1.00 62.72 87 GLU A O 1
ATOM 715 N N . GLU A 1 88 ? 10.443 -7.261 -14.579 1.00 52.72 88 GLU A N 1
ATOM 716 C CA . GLU A 1 88 ? 10.074 -6.729 -15.910 1.00 52.72 88 GLU A CA 1
ATOM 717 C C . GLU A 1 88 ? 9.690 -7.820 -16.924 1.00 52.72 88 GLU A C 1
ATOM 719 O O . GLU A 1 88 ? 10.416 -8.838 -17.029 1.00 52.72 88 GLU A O 1
#